Protein AF-A0A9D4VY30-F1 (afdb_monomer_lite)

Structure (mmCIF, N/CA/C/O backbone):
data_AF-A0A9D4VY30-F1
#
_entry.id   AF-A0A9D4VY30-F1
#
loop_
_atom_site.group_PDB
_atom_site.id
_atom_site.type_symbol
_atom_site.label_atom_id
_atom_site.label_alt_id
_atom_site.label_comp_id
_atom_site.label_asym_id
_atom_site.label_entity_id
_atom_site.label_seq_id
_atom_site.pdbx_PDB_ins_code
_atom_site.Cartn_x
_atom_site.Cartn_y
_atom_site.Cartn_z
_atom_site.occupancy
_atom_site.B_iso_or_equiv
_atom_site.auth_seq_id
_atom_site.auth_comp_id
_atom_site.auth_asym_id
_atom_site.auth_atom_id
_atom_site.pdbx_PDB_model_num
ATOM 1 N N . MET A 1 1 ? 33.408 11.195 0.615 1.00 41.97 1 MET A N 1
ATOM 2 C CA . MET A 1 1 ? 32.020 11.509 0.231 1.00 41.97 1 MET A CA 1
ATOM 3 C C . MET A 1 1 ? 31.496 10.258 -0.426 1.00 41.97 1 MET A C 1
ATOM 5 O O . MET A 1 1 ? 31.992 9.914 -1.484 1.00 41.97 1 MET A O 1
ATOM 9 N N . VAL A 1 2 ? 30.658 9.500 0.277 1.00 42.56 2 VAL A N 1
ATOM 10 C CA . VAL A 1 2 ? 29.973 8.356 -0.332 1.00 42.56 2 VAL A CA 1
ATOM 11 C C . VAL A 1 2 ? 28.848 8.972 -1.151 1.00 42.56 2 VAL A C 1
ATOM 13 O O . VAL A 1 2 ? 28.068 9.753 -0.602 1.00 42.56 2 VAL A O 1
ATOM 16 N N . ASP A 1 3 ? 28.848 8.743 -2.459 1.00 37.69 3 ASP A N 1
ATOM 17 C CA . ASP A 1 3 ? 27.835 9.278 -3.359 1.00 37.69 3 ASP A CA 1
ATOM 18 C C . ASP A 1 3 ? 26.459 8.772 -2.919 1.00 37.69 3 ASP A C 1
ATOM 20 O O . ASP A 1 3 ? 26.136 7.597 -3.062 1.00 37.69 3 ASP A O 1
ATOM 24 N N . VAL A 1 4 ? 25.643 9.676 -2.371 1.00 47.03 4 VAL A N 1
ATOM 25 C CA . VAL A 1 4 ? 24.272 9.400 -1.902 1.00 47.03 4 VAL A CA 1
ATOM 26 C C . VAL A 1 4 ? 23.421 8.770 -3.015 1.00 47.03 4 VAL A C 1
ATOM 28 O O . VAL A 1 4 ? 22.542 7.966 -2.733 1.00 47.03 4 VAL A O 1
ATOM 31 N N . LYS A 1 5 ? 23.750 9.046 -4.285 1.00 45.06 5 LYS A N 1
ATOM 32 C CA . LYS A 1 5 ? 23.129 8.421 -5.461 1.00 45.06 5 LYS A CA 1
ATOM 33 C C . LYS A 1 5 ? 23.343 6.910 -5.555 1.00 45.06 5 LYS A C 1
ATOM 35 O O . LYS A 1 5 ? 22.425 6.212 -5.958 1.00 45.06 5 LYS A O 1
ATOM 40 N N . VAL A 1 6 ? 24.524 6.419 -5.180 1.00 37.81 6 VAL A N 1
ATOM 41 C CA . VAL A 1 6 ? 24.857 4.989 -5.274 1.00 37.81 6 VAL A CA 1
ATOM 42 C C . VAL A 1 6 ? 24.172 4.213 -4.152 1.00 37.81 6 VAL A C 1
ATOM 44 O O . VAL A 1 6 ? 23.730 3.098 -4.369 1.00 37.81 6 VAL A O 1
ATOM 47 N N . VAL A 1 7 ? 24.003 4.832 -2.977 1.00 45.56 7 VAL A N 1
ATOM 48 C CA . VAL A 1 7 ? 23.310 4.212 -1.834 1.00 45.56 7 VAL A CA 1
ATOM 49 C C . VAL A 1 7 ? 21.798 4.109 -2.068 1.00 45.56 7 VAL A C 1
ATOM 51 O O . VAL A 1 7 ? 21.186 3.140 -1.631 1.00 45.56 7 VAL A O 1
ATOM 54 N N . GLU A 1 8 ? 21.185 5.082 -2.755 1.00 48.53 8 GLU A N 1
ATOM 55 C CA . GLU A 1 8 ? 19.758 5.009 -3.098 1.00 48.53 8 GLU A CA 1
ATOM 56 C C . GLU A 1 8 ? 19.469 3.981 -4.198 1.00 48.53 8 GLU A C 1
ATOM 58 O O . GLU A 1 8 ? 18.486 3.261 -4.070 1.00 48.53 8 GLU A O 1
ATOM 63 N N . GLU A 1 9 ? 20.325 3.853 -5.221 1.00 45.41 9 GLU A N 1
ATOM 64 C CA . GLU A 1 9 ? 20.197 2.790 -6.233 1.00 45.41 9 GLU A CA 1
ATOM 65 C C . GLU A 1 9 ? 20.482 1.390 -5.656 1.00 45.41 9 GLU A C 1
ATOM 67 O O . GLU A 1 9 ? 19.714 0.478 -5.941 1.00 45.41 9 GLU A O 1
ATOM 72 N N . ASP A 1 10 ? 21.487 1.211 -4.785 1.00 42.72 10 ASP A N 1
ATOM 73 C CA . ASP A 1 10 ? 21.772 -0.091 -4.141 1.00 42.72 10 ASP A CA 1
ATOM 74 C C . ASP A 1 10 ? 20.627 -0.554 -3.220 1.00 42.72 10 ASP A C 1
ATOM 76 O O . ASP A 1 10 ? 20.275 -1.732 -3.204 1.00 42.72 10 ASP A O 1
ATOM 80 N N . GLN A 1 11 ? 19.989 0.370 -2.484 1.00 48.62 11 GLN A N 1
ATOM 81 C CA . GLN A 1 11 ? 18.809 0.050 -1.665 1.00 48.62 11 GLN A CA 1
ATOM 82 C C . GLN A 1 11 ? 17.602 -0.362 -2.530 1.00 48.62 11 GLN A C 1
ATOM 84 O O . GLN A 1 11 ? 16.759 -1.116 -2.049 1.00 48.62 11 GLN A O 1
ATOM 89 N N . MET A 1 12 ? 17.505 0.115 -3.780 1.00 47.09 12 MET A N 1
ATOM 90 C CA . MET A 1 12 ? 16.420 -0.244 -4.704 1.00 47.09 12 MET A CA 1
ATOM 91 C C . MET A 1 12 ? 16.556 -1.667 -5.256 1.00 47.09 12 MET A C 1
ATOM 93 O O . MET A 1 12 ? 15.535 -2.309 -5.483 1.00 47.09 12 MET A O 1
ATOM 97 N N . VAL A 1 13 ? 17.782 -2.171 -5.446 1.00 47.78 13 VAL A N 1
ATOM 98 C CA . VAL A 1 13 ? 18.027 -3.524 -5.983 1.00 47.78 13 VAL A CA 1
ATOM 99 C C . VAL A 1 13 ? 17.854 -4.597 -4.897 1.00 47.78 13 VAL A C 1
ATOM 101 O O . VAL A 1 13 ? 17.272 -5.646 -5.158 1.00 47.78 13 VAL A O 1
ATOM 104 N N . GLU A 1 14 ? 18.251 -4.324 -3.648 1.00 45.38 14 GLU A N 1
ATOM 105 C CA . GLU A 1 14 ? 18.024 -5.259 -2.527 1.00 45.38 14 GLU A CA 1
ATOM 106 C C . GLU A 1 14 ? 16.538 -5.408 -2.145 1.00 45.38 14 GLU A C 1
ATOM 108 O O . GLU A 1 14 ? 16.136 -6.437 -1.602 1.00 45.38 14 GLU A O 1
ATOM 113 N N . MET A 1 15 ? 15.708 -4.398 -2.435 1.00 49.91 15 MET A N 1
ATOM 114 C CA . MET A 1 15 ? 14.259 -4.433 -2.188 1.00 49.91 15 MET A CA 1
ATOM 115 C C . MET A 1 15 ? 13.492 -5.324 -3.173 1.00 49.91 15 MET A C 1
ATOM 117 O O . MET A 1 15 ? 12.371 -5.730 -2.875 1.00 49.91 15 MET A O 1
ATOM 121 N N . GLU A 1 16 ? 14.081 -5.628 -4.330 1.00 45.75 16 GLU A N 1
ATOM 122 C CA . GLU A 1 16 ? 13.473 -6.468 -5.366 1.00 45.75 16 GLU A CA 1
ATOM 123 C C . GLU A 1 16 ? 13.763 -7.967 -5.135 1.00 45.75 16 GLU A C 1
ATOM 125 O O . GLU A 1 16 ? 13.001 -8.829 -5.569 1.00 45.75 16 GLU A O 1
ATOM 130 N N . GLU A 1 17 ? 14.847 -8.295 -4.418 1.00 39.50 17 GLU A N 1
ATOM 131 C CA . GLU A 1 17 ? 15.384 -9.664 -4.338 1.00 39.50 17 GLU A CA 1
ATOM 132 C C . GLU A 1 17 ? 14.924 -10.453 -3.099 1.00 39.50 17 GLU A C 1
ATOM 134 O O . GLU A 1 17 ? 14.976 -11.686 -3.068 1.00 39.50 17 GLU A O 1
ATOM 139 N N . VAL A 1 18 ? 14.412 -9.771 -2.076 1.00 40.34 18 VAL A N 1
ATOM 140 C CA . VAL A 1 18 ? 13.905 -10.411 -0.863 1.00 40.34 18 VAL A CA 1
ATOM 141 C C . VAL A 1 18 ? 12.466 -9.968 -0.698 1.00 40.34 18 VAL A C 1
ATOM 143 O O . VAL A 1 18 ? 12.222 -8.79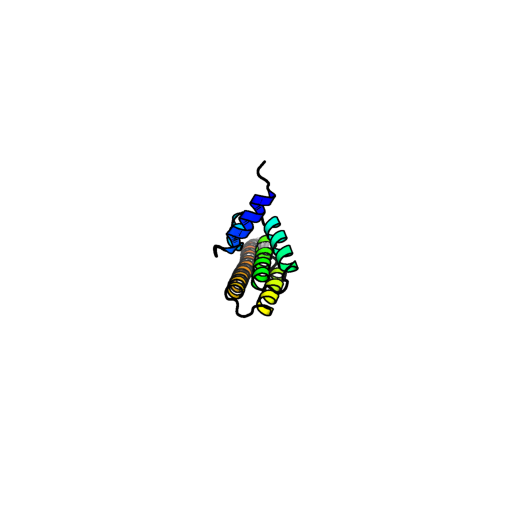3 -0.476 1.00 40.34 18 VAL A O 1
ATOM 146 N N . GLY A 1 19 ? 11.503 -10.890 -0.768 1.00 43.69 19 GLY A N 1
ATOM 147 C CA . GLY A 1 19 ? 10.068 -10.636 -0.545 1.00 43.69 19 GLY A CA 1
ATOM 148 C C . GLY A 1 19 ? 9.691 -10.120 0.858 1.00 43.69 19 GLY A C 1
ATOM 149 O O . GLY A 1 19 ? 8.579 -10.356 1.320 1.00 43.69 19 GLY A O 1
ATOM 150 N N . ILE A 1 20 ? 10.621 -9.458 1.549 1.00 44.59 20 ILE A N 1
ATOM 151 C CA . ILE A 1 20 ? 10.384 -8.520 2.637 1.00 44.59 20 ILE A CA 1
ATOM 152 C C . ILE A 1 20 ? 9.781 -7.281 1.986 1.00 44.59 20 ILE A C 1
ATOM 154 O O . ILE A 1 20 ? 10.419 -6.600 1.185 1.00 44.59 20 ILE A O 1
ATOM 158 N N . SER A 1 21 ? 8.513 -7.034 2.289 1.00 52.62 21 SER A N 1
ATOM 159 C CA . SER A 1 21 ? 7.716 -6.061 1.566 1.00 52.62 21 SER A CA 1
ATOM 160 C C . SER A 1 21 ? 8.347 -4.678 1.714 1.00 52.62 21 SER A C 1
ATOM 162 O O . SER A 1 21 ? 8.591 -4.207 2.826 1.00 52.62 21 SER A O 1
ATOM 164 N N . THR A 1 22 ? 8.574 -3.982 0.604 1.00 52.84 22 THR A N 1
ATOM 165 C CA . THR A 1 22 ? 8.869 -2.541 0.581 1.00 52.84 22 THR A CA 1
ATOM 166 C C . THR A 1 22 ? 7.933 -1.762 1.513 1.00 52.84 22 THR A C 1
ATOM 168 O O . THR A 1 22 ? 8.382 -0.828 2.177 1.00 52.84 22 THR A O 1
ATOM 171 N N . LYS A 1 23 ? 6.681 -2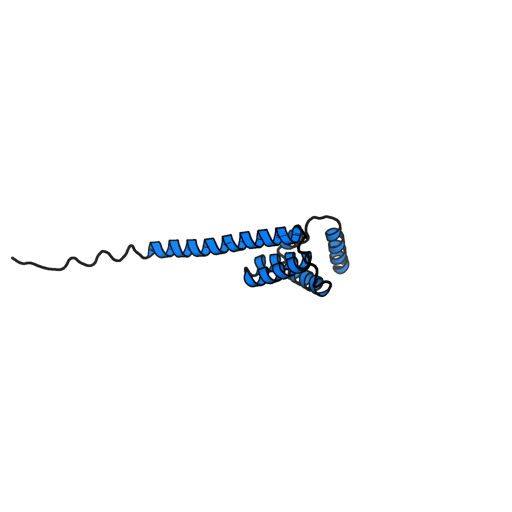.222 1.681 1.00 54.81 23 LYS A N 1
ATOM 172 C CA . LYS A 1 23 ? 5.735 -1.781 2.720 1.00 54.81 23 LYS A CA 1
ATOM 173 C C . LYS A 1 23 ? 6.353 -1.756 4.119 1.00 54.81 23 LYS A C 1
ATOM 175 O O . LYS A 1 23 ? 6.277 -0.738 4.791 1.00 54.81 23 LYS A O 1
ATOM 180 N N . GLU A 1 24 ? 6.974 -2.836 4.576 1.00 53.31 24 GLU A N 1
ATOM 181 C CA . GLU A 1 24 ? 7.529 -2.937 5.929 1.00 53.31 24 GLU A CA 1
ATOM 182 C C . GLU A 1 24 ? 8.724 -2.008 6.113 1.00 53.31 24 GLU A C 1
ATOM 184 O O . GLU A 1 24 ? 8.789 -1.306 7.113 1.00 53.31 24 GLU A O 1
ATOM 189 N N . ILE A 1 25 ? 9.629 -1.899 5.141 1.00 55.69 25 ILE A N 1
ATOM 190 C CA . ILE A 1 25 ? 10.789 -1.000 5.269 1.00 55.69 25 ILE A CA 1
ATOM 191 C C . ILE A 1 25 ? 10.345 0.468 5.300 1.00 55.69 25 ILE A C 1
ATOM 193 O O . ILE A 1 25 ? 10.863 1.267 6.086 1.00 55.69 25 ILE A O 1
ATOM 197 N N . ILE A 1 26 ? 9.371 0.818 4.465 1.00 57.28 26 ILE A N 1
ATOM 198 C CA . ILE A 1 26 ? 8.845 2.173 4.337 1.00 57.28 26 ILE A CA 1
ATOM 199 C C . ILE A 1 26 ? 8.031 2.571 5.580 1.00 57.28 26 ILE A C 1
ATOM 201 O O . ILE A 1 26 ? 8.248 3.647 6.142 1.00 57.28 26 ILE A O 1
ATOM 205 N N . MET A 1 27 ? 7.152 1.683 6.054 1.00 56.03 27 MET A N 1
ATOM 206 C CA . MET A 1 27 ? 6.316 1.906 7.239 1.00 56.03 27 MET A CA 1
ATOM 207 C C . MET A 1 27 ? 7.139 1.889 8.536 1.00 56.03 27 MET A C 1
ATOM 209 O O . MET A 1 27 ? 6.923 2.724 9.410 1.00 56.03 27 MET A O 1
ATOM 213 N N . VAL A 1 28 ? 8.129 0.995 8.659 1.00 54.00 28 VAL A N 1
ATOM 214 C CA . VAL A 1 28 ? 8.984 0.881 9.858 1.00 54.00 28 VAL A CA 1
ATOM 215 C C . VAL A 1 28 ? 9.939 2.069 9.991 1.00 54.00 28 VAL A C 1
ATOM 217 O O . VAL A 1 28 ? 10.249 2.478 11.110 1.00 54.00 28 VAL A O 1
ATOM 220 N N . ARG A 1 29 ? 10.398 2.661 8.879 1.00 58.41 29 ARG A N 1
ATOM 221 C CA . ARG A 1 29 ? 11.259 3.858 8.918 1.00 58.41 29 ARG A CA 1
ATOM 222 C C . ARG A 1 29 ? 10.484 5.159 9.160 1.00 58.41 29 ARG A C 1
ATOM 224 O O . ARG A 1 29 ? 11.118 6.171 9.448 1.00 58.41 29 ARG A O 1
ATOM 231 N N . GLY A 1 30 ? 9.150 5.145 9.061 1.00 62.06 30 GLY A N 1
ATOM 232 C CA . GLY A 1 30 ? 8.289 6.311 9.303 1.00 62.06 30 GLY A CA 1
ATOM 233 C C . GLY A 1 30 ? 8.486 7.468 8.313 1.00 62.06 30 GLY A C 1
ATOM 234 O O . GLY A 1 30 ? 7.991 8.569 8.548 1.00 62.06 30 GLY A O 1
ATOM 235 N N . ASP A 1 31 ? 9.209 7.247 7.211 1.00 77.69 31 ASP A N 1
ATOM 236 C CA . ASP A 1 31 ? 9.470 8.269 6.194 1.00 77.69 31 ASP A CA 1
ATOM 237 C C . ASP A 1 31 ? 8.372 8.240 5.124 1.00 77.69 31 ASP A C 1
ATOM 239 O O . ASP A 1 31 ? 8.575 7.877 3.963 1.00 77.69 31 ASP A O 1
ATOM 243 N N . TYR A 1 32 ? 7.164 8.602 5.555 1.00 77.38 32 TYR A N 1
ATOM 244 C CA . TYR A 1 32 ? 5.966 8.595 4.719 1.00 77.38 32 TYR A CA 1
ATOM 245 C C . TYR A 1 32 ? 6.043 9.562 3.527 1.00 77.38 32 TYR A C 1
ATOM 247 O O . TYR A 1 32 ? 5.331 9.385 2.541 1.00 77.38 32 TYR A O 1
ATOM 255 N N . ILE A 1 33 ? 6.905 10.581 3.592 1.00 80.31 33 ILE A N 1
ATOM 256 C CA . ILE A 1 33 ? 7.093 11.534 2.493 1.00 80.31 33 ILE A CA 1
ATOM 257 C C . ILE A 1 33 ? 7.834 10.846 1.346 1.00 80.31 33 ILE A C 1
ATOM 259 O O . ILE A 1 33 ? 7.334 10.827 0.223 1.00 80.31 33 ILE A O 1
ATOM 263 N N . LYS A 1 34 ? 8.971 10.199 1.631 1.00 77.75 34 LYS A N 1
ATOM 264 C CA . LYS A 1 34 ? 9.710 9.452 0.603 1.00 77.75 34 LYS A CA 1
ATOM 265 C C . LYS A 1 34 ? 8.923 8.259 0.076 1.00 77.75 34 LYS A C 1
ATOM 267 O O . LYS A 1 34 ? 8.971 7.985 -1.121 1.00 77.75 34 LYS A O 1
ATOM 272 N N . ALA A 1 35 ? 8.171 7.591 0.953 1.00 78.38 35 ALA A N 1
ATOM 273 C CA . ALA A 1 35 ? 7.219 6.546 0.583 1.00 78.38 35 ALA A CA 1
ATOM 274 C C . ALA A 1 35 ? 6.288 7.008 -0.538 1.00 78.38 35 ALA A C 1
ATOM 276 O O . ALA A 1 35 ? 6.163 6.368 -1.581 1.00 78.38 35 ALA A O 1
ATOM 277 N N . LYS A 1 36 ? 5.657 8.160 -0.305 1.00 85.06 36 LYS A N 1
ATOM 278 C CA . LYS A 1 36 ? 4.677 8.746 -1.200 1.00 85.06 36 LYS A CA 1
ATOM 279 C C . LYS A 1 36 ? 5.319 9.150 -2.520 1.00 85.06 36 LYS A C 1
ATOM 281 O O . LYS A 1 36 ? 4.816 8.757 -3.561 1.00 85.06 36 LYS A O 1
ATOM 286 N N . GLU A 1 37 ? 6.457 9.841 -2.489 1.00 84.12 37 GLU A N 1
ATOM 287 C CA . GLU A 1 37 ? 7.186 10.239 -3.703 1.00 84.12 37 GLU A CA 1
ATOM 288 C C . GLU A 1 37 ? 7.643 9.041 -4.549 1.00 84.12 37 GLU A C 1
ATOM 290 O O . GLU A 1 37 ? 7.701 9.117 -5.779 1.00 84.12 37 GLU A O 1
ATOM 295 N N . TYR A 1 38 ? 8.022 7.934 -3.907 1.00 81.44 38 TYR A N 1
ATOM 296 C CA . TYR A 1 38 ? 8.378 6.705 -4.606 1.00 81.44 38 TYR A CA 1
ATOM 297 C C . TYR A 1 38 ? 7.153 6.071 -5.266 1.00 81.44 38 TYR A C 1
ATOM 299 O O . TYR A 1 38 ? 7.173 5.811 -6.468 1.00 81.44 38 TYR A O 1
ATOM 307 N N . LEU A 1 39 ? 6.073 5.878 -4.508 1.00 85.62 39 LEU A N 1
ATOM 308 C CA . LEU A 1 39 ? 4.853 5.262 -5.024 1.00 85.62 39 LEU A CA 1
ATOM 309 C C . LEU A 1 39 ? 4.187 6.126 -6.100 1.00 85.62 39 LEU A C 1
ATOM 311 O O . LEU A 1 39 ? 3.721 5.588 -7.094 1.00 85.62 39 LEU A O 1
ATOM 315 N N . GLU A 1 40 ? 4.205 7.455 -5.973 1.00 88.50 40 GLU A N 1
ATOM 316 C CA . GLU A 1 40 ? 3.725 8.368 -7.018 1.00 88.50 40 GLU A CA 1
ATOM 317 C C . GLU A 1 40 ? 4.517 8.183 -8.320 1.00 88.50 40 GLU A C 1
ATOM 319 O O . GLU A 1 40 ? 3.921 8.059 -9.390 1.00 88.50 40 GLU A O 1
ATOM 324 N N . ARG A 1 41 ? 5.852 8.081 -8.248 1.00 84.69 41 ARG A N 1
ATOM 325 C CA . ARG A 1 41 ? 6.686 7.774 -9.425 1.00 84.69 41 ARG A CA 1
ATOM 326 C C . ARG A 1 41 ? 6.386 6.392 -10.001 1.00 84.69 41 ARG A C 1
ATOM 328 O O . ARG A 1 41 ? 6.340 6.250 -11.221 1.00 84.69 41 ARG A O 1
ATOM 335 N N . ALA A 1 42 ? 6.169 5.398 -9.146 1.00 82.31 42 ALA A N 1
ATOM 336 C CA . ALA A 1 42 ? 5.866 4.034 -9.558 1.00 82.31 42 ALA A CA 1
ATOM 337 C C . ALA A 1 42 ? 4.498 3.949 -10.266 1.00 82.31 42 ALA A C 1
ATOM 339 O O . ALA A 1 42 ? 4.408 3.369 -11.345 1.00 82.31 42 ALA A O 1
ATOM 340 N N . ILE A 1 43 ? 3.474 4.644 -9.756 1.00 88.44 43 ILE A N 1
ATOM 341 C CA . ILE A 1 43 ? 2.158 4.792 -10.405 1.00 88.44 43 ILE A CA 1
ATOM 342 C C . ILE A 1 43 ? 2.285 5.532 -11.742 1.00 88.44 43 ILE A C 1
ATOM 344 O O . ILE A 1 43 ? 1.648 5.157 -12.720 1.00 88.44 43 ILE A O 1
ATOM 348 N N . MET A 1 44 ? 3.110 6.581 -11.827 1.00 89.06 44 MET A N 1
ATOM 349 C CA . MET A 1 44 ? 3.336 7.278 -13.102 1.00 89.06 44 MET A CA 1
ATOM 350 C C . MET A 1 44 ? 4.016 6.384 -14.146 1.00 89.06 44 MET A C 1
ATOM 352 O O . MET A 1 44 ? 3.749 6.537 -15.338 1.00 89.06 44 MET A O 1
ATOM 356 N N . ALA A 1 45 ? 4.893 5.474 -13.715 1.00 84.88 45 ALA A N 1
ATOM 357 C CA . ALA A 1 45 ? 5.563 4.520 -14.593 1.00 84.88 45 ALA A CA 1
ATOM 358 C C . ALA A 1 45 ? 4.634 3.371 -15.021 1.00 84.88 45 ALA A C 1
ATOM 360 O O . ALA A 1 45 ? 4.649 2.986 -16.190 1.00 84.88 45 ALA A O 1
ATOM 361 N N . ASN A 1 46 ? 3.817 2.854 -14.099 1.00 86.62 46 ASN A N 1
ATOM 362 C CA . ASN A 1 46 ? 2.835 1.808 -14.359 1.00 86.62 46 ASN A CA 1
ATOM 363 C C . ASN A 1 46 ? 1.512 2.083 -13.613 1.00 86.62 46 ASN A C 1
ATOM 365 O O . ASN A 1 46 ? 1.319 1.615 -12.490 1.00 86.62 46 ASN A O 1
ATOM 369 N N . PRO A 1 47 ? 0.571 2.822 -14.225 1.00 89.75 47 PRO A N 1
ATOM 370 C CA . PRO A 1 47 ? -0.666 3.224 -13.553 1.00 89.75 47 PRO A CA 1
ATOM 371 C C . PRO A 1 47 ? -1.660 2.076 -13.344 1.00 89.75 47 PRO A C 1
ATOM 373 O O . PRO A 1 47 ? -2.653 2.266 -12.649 1.00 89.75 47 PRO A O 1
ATOM 376 N N . GLY A 1 48 ? -1.429 0.920 -13.971 1.00 90.19 48 GLY A N 1
ATOM 377 C CA . GLY A 1 48 ? -2.269 -0.270 -13.845 1.00 90.19 48 GLY A CA 1
ATOM 378 C C . GLY A 1 48 ? -1.701 -1.327 -12.904 1.00 90.19 48 GLY A C 1
ATOM 379 O O . GLY A 1 48 ? -2.218 -2.431 -12.884 1.00 90.19 48 GLY A O 1
ATOM 380 N N . ASP A 1 49 ? -0.628 -1.034 -12.169 1.00 88.88 49 ASP A N 1
ATOM 381 C CA . ASP A 1 49 ? -0.059 -1.987 -11.218 1.00 88.88 49 ASP A CA 1
ATOM 382 C C . ASP A 1 49 ? -0.913 -2.042 -9.945 1.00 88.88 49 ASP A C 1
ATOM 384 O O . ASP A 1 49 ? -0.870 -1.134 -9.104 1.00 88.88 49 ASP A O 1
ATOM 388 N N . GLY A 1 50 ? -1.720 -3.093 -9.803 1.00 91.00 50 GLY A N 1
ATOM 389 C CA . GLY A 1 50 ? -2.602 -3.263 -8.657 1.00 91.00 50 GLY A CA 1
ATOM 390 C C . GLY A 1 50 ? -1.836 -3.382 -7.345 1.00 91.00 50 GLY A C 1
ATOM 391 O O . GLY A 1 50 ? -2.286 -2.856 -6.324 1.00 91.00 50 GLY A O 1
ATOM 392 N N . HIS A 1 51 ? -0.641 -3.974 -7.361 1.00 87.81 51 HIS A N 1
ATOM 393 C CA . HIS A 1 51 ? 0.191 -4.077 -6.171 1.00 87.81 51 HIS A CA 1
ATOM 394 C C . HIS A 1 51 ? 0.618 -2.688 -5.676 1.00 87.81 51 HIS A C 1
ATOM 396 O O . HIS A 1 51 ? 0.366 -2.345 -4.517 1.00 87.81 51 HIS A O 1
ATOM 402 N N . ILE A 1 52 ? 1.160 -1.840 -6.557 1.00 87.62 52 ILE A N 1
ATOM 403 C CA . ILE A 1 52 ? 1.563 -0.466 -6.210 1.00 87.62 52 ILE A CA 1
ATOM 404 C C . ILE A 1 52 ? 0.356 0.366 -5.755 1.00 87.62 52 ILE A C 1
ATOM 406 O O . ILE A 1 52 ? 0.445 1.080 -4.751 1.00 87.62 52 ILE A O 1
ATOM 410 N N . LEU A 1 53 ? -0.779 0.264 -6.455 1.00 94.31 53 LEU A N 1
ATOM 411 C CA . LEU A 1 53 ? -2.013 0.965 -6.087 1.00 94.31 53 LEU A CA 1
ATOM 412 C C . LEU A 1 53 ? -2.502 0.555 -4.690 1.00 94.31 53 LEU A C 1
ATOM 414 O O . LEU A 1 53 ? -2.893 1.419 -3.904 1.00 94.31 53 LEU A O 1
ATOM 418 N N . SER A 1 54 ? -2.418 -0.735 -4.348 1.00 93.00 54 SER A N 1
ATOM 419 C CA . SER A 1 54 ? -2.805 -1.239 -3.025 1.00 93.00 54 SER A CA 1
ATOM 420 C C . SER A 1 54 ? -1.892 -0.714 -1.908 1.00 93.00 54 SER A C 1
ATOM 422 O O . SER A 1 54 ? -2.385 -0.278 -0.868 1.00 93.00 54 SER A O 1
ATOM 424 N N . ILE A 1 55 ? -0.574 -0.647 -2.140 1.00 90.25 55 ILE A N 1
ATOM 425 C CA . ILE A 1 55 ? 0.384 -0.068 -1.183 1.00 90.25 55 ILE A CA 1
ATOM 426 C C . ILE A 1 55 ? 0.131 1.433 -1.010 1.00 90.25 55 ILE A C 1
ATOM 428 O O . ILE A 1 55 ? 0.227 1.960 0.098 1.00 90.25 55 ILE A O 1
ATOM 432 N N . TYR A 1 56 ? -0.212 2.138 -2.089 1.00 91.50 56 TYR A N 1
ATOM 433 C CA . TYR A 1 56 ? -0.541 3.557 -2.015 1.00 91.50 56 TYR A CA 1
ATOM 434 C C . TYR A 1 56 ? -1.844 3.813 -1.248 1.00 91.50 56 TYR A C 1
ATOM 436 O O . TYR A 1 56 ? -1.890 4.723 -0.421 1.00 91.50 56 TYR A O 1
ATOM 444 N N . GLY A 1 57 ? -2.877 2.991 -1.458 1.00 93.56 57 GLY A N 1
ATOM 445 C CA . GLY A 1 57 ? -4.114 3.024 -0.671 1.00 93.56 57 GLY A CA 1
ATOM 446 C C . GLY A 1 57 ? -3.854 2.830 0.825 1.00 93.56 57 GLY A C 1
ATOM 447 O O . GLY A 1 57 ? -4.292 3.650 1.636 1.00 93.56 57 GLY A O 1
ATOM 448 N N . ASP A 1 58 ? -3.057 1.814 1.173 1.00 91.19 58 ASP A N 1
ATOM 449 C CA . ASP A 1 58 ? -2.588 1.565 2.542 1.00 91.19 58 ASP A CA 1
ATOM 450 C C . ASP A 1 58 ? -1.863 2.793 3.114 1.00 91.19 58 ASP A C 1
ATOM 452 O O . ASP A 1 58 ? -2.151 3.228 4.229 1.00 91.19 58 ASP A O 1
ATOM 456 N N . LEU A 1 59 ? -0.944 3.395 2.351 1.00 88.81 59 LEU A N 1
ATOM 457 C CA . LEU A 1 59 ? -0.200 4.572 2.796 1.00 88.81 59 LEU A CA 1
ATOM 458 C C . LEU A 1 59 ? -1.146 5.733 3.118 1.00 88.81 59 LEU A C 1
ATOM 460 O O . LEU A 1 59 ? -1.051 6.297 4.206 1.00 88.81 59 LEU A O 1
ATOM 464 N N . ILE A 1 60 ? -2.073 6.063 2.209 1.00 92.00 60 ILE A N 1
ATOM 465 C CA . ILE A 1 60 ? -3.067 7.131 2.401 1.00 92.00 60 ILE A CA 1
ATOM 466 C C . ILE A 1 60 ? -3.889 6.895 3.669 1.00 92.00 60 ILE A C 1
ATOM 468 O O . ILE A 1 60 ? -4.086 7.830 4.447 1.00 92.00 60 ILE A O 1
ATOM 472 N N . TRP A 1 61 ? -4.328 5.660 3.916 1.00 92.00 61 TRP A N 1
ATOM 473 C CA . TRP A 1 61 ? -5.034 5.322 5.149 1.00 92.00 61 TRP A CA 1
ATOM 474 C C . TRP A 1 61 ? -4.187 5.606 6.395 1.00 92.00 61 TRP A C 1
ATOM 476 O O . TRP A 1 61 ? -4.663 6.214 7.351 1.00 92.00 61 TRP A O 1
ATOM 486 N N . GLN A 1 62 ? -2.911 5.234 6.375 1.00 86.56 62 GLN A N 1
ATOM 487 C CA . GLN A 1 62 ? -2.023 5.393 7.527 1.00 86.56 62 GLN A CA 1
ATOM 488 C C . GLN A 1 62 ? -1.650 6.857 7.800 1.00 86.56 62 GLN A C 1
ATOM 490 O O . GLN A 1 62 ? -1.548 7.245 8.963 1.00 86.56 62 GLN A O 1
ATOM 495 N N . ILE A 1 63 ? -1.476 7.677 6.756 1.00 86.94 63 ILE A N 1
ATOM 496 C CA . ILE A 1 63 ? -1.064 9.084 6.905 1.00 86.94 63 ILE A CA 1
ATOM 497 C C . ILE A 1 63 ? -2.229 10.057 7.085 1.00 86.94 63 ILE A C 1
ATOM 499 O O . ILE A 1 63 ? -2.110 11.024 7.834 1.00 86.94 63 ILE A O 1
ATOM 503 N N . GLU A 1 64 ? -3.333 9.841 6.370 1.00 89.00 64 GLU A N 1
ATOM 504 C CA . GLU A 1 64 ? -4.444 10.793 6.281 1.00 89.00 64 GLU A CA 1
ATOM 505 C C . GLU A 1 64 ? -5.693 10.296 7.009 1.00 89.00 64 GLU A C 1
ATOM 507 O O . GLU A 1 64 ? -6.588 11.102 7.254 1.00 89.00 64 GLU A O 1
ATOM 512 N N . LYS A 1 65 ? -5.784 8.992 7.319 1.00 88.19 65 LYS A N 1
ATOM 513 C CA . LYS A 1 65 ? -6.988 8.353 7.883 1.00 88.19 65 LYS A CA 1
ATOM 514 C C . LYS A 1 65 ? -8.255 8.654 7.074 1.00 88.19 65 LYS A C 1
ATOM 516 O O . LYS A 1 65 ? -9.367 8.718 7.583 1.00 88.19 65 LYS A O 1
ATOM 521 N N . ASN A 1 66 ? -8.080 8.839 5.765 1.00 91.12 66 ASN A N 1
ATOM 522 C CA . ASN A 1 66 ? -9.152 9.130 4.825 1.00 91.12 66 ASN A CA 1
ATOM 523 C C . ASN A 1 66 ? -9.598 7.837 4.135 1.00 91.12 66 ASN A C 1
ATOM 525 O O . ASN A 1 66 ? -9.049 7.460 3.096 1.00 91.12 66 ASN A O 1
ATOM 529 N N . ALA A 1 67 ? -10.597 7.172 4.719 1.00 93.06 67 ALA A N 1
ATOM 530 C CA . ALA A 1 67 ? -11.116 5.902 4.219 1.00 93.06 67 ALA A CA 1
ATOM 531 C C . ALA A 1 67 ? -11.608 6.002 2.766 1.00 93.06 67 ALA A C 1
ATOM 533 O O . ALA A 1 67 ? -11.240 5.177 1.935 1.00 93.06 67 ALA A O 1
ATOM 534 N N . ALA A 1 68 ? -12.350 7.060 2.419 1.00 94.25 68 ALA A N 1
ATOM 535 C CA . ALA A 1 68 ? -12.873 7.245 1.065 1.00 94.25 68 ALA A CA 1
ATOM 536 C C . ALA A 1 68 ? -11.753 7.324 0.017 1.00 94.25 68 ALA A C 1
ATOM 538 O O . ALA A 1 68 ? -11.839 6.706 -1.044 1.00 94.25 68 ALA A O 1
ATOM 539 N N . ARG A 1 69 ?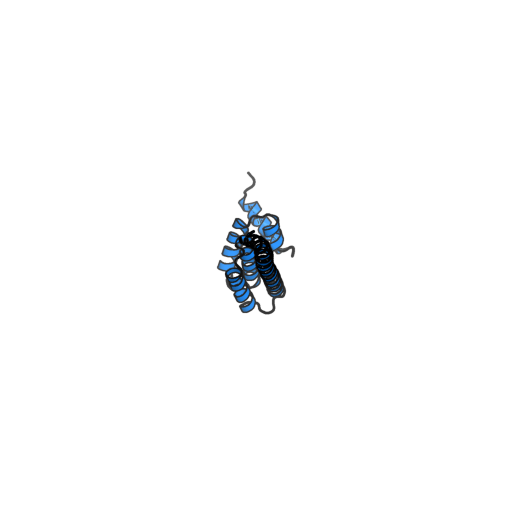 -10.680 8.064 0.316 1.00 93.81 69 ARG A N 1
ATOM 540 C CA . ARG A 1 69 ? -9.543 8.204 -0.597 1.00 93.81 69 ARG A CA 1
ATOM 541 C C . ARG A 1 69 ? -8.725 6.918 -0.695 1.00 93.81 69 ARG A C 1
ATOM 543 O O . ARG A 1 69 ? -8.328 6.551 -1.795 1.00 93.81 69 ARG A O 1
ATOM 550 N N . ALA A 1 70 ? -8.481 6.237 0.423 1.00 95.62 70 ALA A N 1
ATOM 551 C CA . ALA A 1 70 ? -7.789 4.949 0.428 1.00 95.62 70 ALA A CA 1
ATOM 552 C C . ALA A 1 70 ? -8.569 3.895 -0.377 1.00 95.62 70 ALA A C 1
ATOM 554 O O . ALA A 1 70 ? -7.999 3.232 -1.244 1.00 95.62 70 ALA A O 1
ATOM 555 N N . GLN A 1 71 ? -9.888 3.820 -0.175 1.00 96.69 71 GLN A N 1
ATOM 556 C CA . GLN A 1 71 ? -10.771 2.897 -0.884 1.00 96.69 71 GLN A CA 1
ATOM 557 C C . GLN A 1 71 ? -10.714 3.082 -2.403 1.00 96.69 71 GLN A C 1
ATOM 559 O O . GLN A 1 71 ? -10.641 2.093 -3.123 1.00 96.69 71 GLN A O 1
ATOM 564 N N . GLN A 1 72 ? -10.664 4.320 -2.906 1.00 97.31 72 GLN A N 1
ATOM 565 C CA . GLN A 1 72 ? -10.542 4.567 -4.348 1.00 97.31 72 GLN A CA 1
ATOM 566 C C . GLN A 1 72 ? -9.305 3.901 -4.969 1.00 97.31 72 GLN A C 1
ATOM 568 O O . GLN A 1 72 ? -9.384 3.398 -6.090 1.00 97.31 72 GLN A O 1
ATOM 573 N N . TYR A 1 73 ? -8.173 3.887 -4.261 1.00 96.94 73 TYR A N 1
ATOM 574 C CA . TYR A 1 73 ? -6.957 3.231 -4.747 1.00 96.94 73 TYR A CA 1
ATOM 575 C C . TYR A 1 73 ? -7.060 1.707 -4.683 1.00 96.94 73 TYR A C 1
ATOM 577 O O . TYR A 1 73 ? -6.609 1.036 -5.608 1.00 96.94 73 TYR A O 1
ATOM 585 N N . PHE A 1 74 ? -7.711 1.154 -3.658 1.00 97.06 74 PHE A N 1
ATOM 586 C CA . PHE A 1 74 ? -7.981 -0.283 -3.600 1.00 97.06 74 PHE A CA 1
ATOM 587 C C . PHE A 1 74 ? -8.961 -0.754 -4.674 1.00 97.06 74 PHE A C 1
ATOM 589 O O . PHE A 1 74 ? -8.732 -1.789 -5.295 1.00 97.06 74 PHE A O 1
ATOM 596 N N . ASP A 1 75 ? -10.008 0.021 -4.952 1.00 97.38 75 ASP A N 1
ATOM 597 C CA . ASP A 1 75 ? -10.957 -0.285 -6.022 1.00 97.38 75 ASP A CA 1
ATOM 598 C C . ASP A 1 75 ? -10.242 -0.318 -7.381 1.00 97.38 75 ASP A C 1
ATOM 600 O O . ASP A 1 75 ? -10.468 -1.223 -8.186 1.00 97.38 75 ASP A O 1
ATOM 604 N N . GLN A 1 76 ? -9.332 0.632 -7.628 1.00 97.00 76 GLN A N 1
ATOM 605 C CA . GLN A 1 76 ? -8.476 0.616 -8.817 1.00 97.00 76 GLN A CA 1
ATOM 606 C C . GLN A 1 76 ? -7.527 -0.585 -8.820 1.00 97.00 76 GLN A C 1
ATOM 608 O O . GLN A 1 76 ? -7.359 -1.218 -9.861 1.00 97.00 76 GLN A O 1
ATOM 613 N N . ALA A 1 77 ? -6.932 -0.933 -7.678 1.00 96.25 77 ALA A N 1
ATOM 614 C CA . ALA A 1 77 ? -6.045 -2.086 -7.571 1.00 96.25 77 ALA A CA 1
ATOM 615 C C . ALA A 1 77 ? -6.760 -3.394 -7.944 1.00 96.25 77 ALA A C 1
ATOM 617 O O . ALA A 1 77 ? -6.255 -4.159 -8.758 1.00 96.25 77 ALA A O 1
ATOM 618 N N . ILE A 1 78 ? -7.975 -3.608 -7.431 1.00 96.88 78 ILE A N 1
ATOM 619 C CA . ILE A 1 78 ? -8.796 -4.793 -7.726 1.00 96.88 78 ILE A CA 1
ATOM 620 C C . ILE A 1 78 ? -9.280 -4.800 -9.175 1.00 96.88 78 ILE A C 1
ATOM 622 O O . ILE A 1 78 ? -9.392 -5.862 -9.781 1.00 96.88 78 ILE A O 1
ATOM 626 N N . GLN A 1 79 ? -9.580 -3.636 -9.752 1.00 97.19 79 GLN A N 1
ATOM 627 C CA . GLN A 1 79 ? -9.961 -3.557 -11.163 1.00 97.19 79 GLN A CA 1
ATOM 628 C C . GLN A 1 79 ? -8.825 -3.981 -12.097 1.00 97.19 79 GLN A C 1
ATOM 630 O O . GLN A 1 79 ? -9.101 -4.596 -13.127 1.00 97.19 79 GLN A O 1
ATOM 635 N N . ASN A 1 80 ? -7.579 -3.654 -11.750 1.00 93.88 80 ASN A N 1
ATOM 636 C CA . ASN A 1 80 ? -6.418 -4.033 -12.548 1.00 93.88 80 ASN A CA 1
ATOM 637 C C . ASN A 1 80 ? -5.996 -5.485 -12.286 1.00 93.88 80 ASN A C 1
ATOM 639 O O . ASN A 1 80 ? -5.849 -6.249 -13.238 1.00 93.88 80 ASN A O 1
ATOM 643 N N . ASP A 1 81 ? -5.903 -5.884 -11.014 1.00 93.25 81 ASP A N 1
ATOM 644 C CA . ASP A 1 81 ? -5.397 -7.193 -10.591 1.00 93.25 81 ASP A CA 1
ATOM 645 C C . ASP A 1 81 ? -6.360 -7.898 -9.612 1.00 93.25 81 ASP A C 1
ATOM 647 O O . ASP A 1 81 ? -6.052 -8.101 -8.435 1.00 93.25 81 ASP A O 1
ATOM 651 N N . PRO A 1 82 ? -7.544 -8.343 -10.077 1.00 93.69 82 PRO A N 1
ATOM 652 C CA . PRO A 1 82 ? -8.603 -8.873 -9.207 1.00 93.69 82 PRO A CA 1
ATOM 653 C C . PRO A 1 82 ? -8.253 -10.192 -8.506 1.00 93.69 82 PRO A C 1
ATOM 655 O O . PRO A 1 82 ? -8.941 -10.591 -7.569 1.00 93.69 82 PRO A O 1
ATOM 658 N N . ASN A 1 83 ? -7.224 -10.897 -8.982 1.00 93.69 83 ASN A N 1
ATOM 659 C CA . ASN A 1 83 ? -6.803 -12.197 -8.458 1.00 93.69 83 ASN A CA 1
ATOM 660 C C . ASN A 1 83 ? -5.475 -12.127 -7.687 1.00 93.69 83 ASN A C 1
ATOM 662 O O . ASN A 1 83 ? -4.970 -13.172 -7.273 1.00 93.69 83 ASN A O 1
ATOM 666 N N . ASP A 1 84 ? -4.894 -10.936 -7.518 1.00 89.44 84 ASP A N 1
ATOM 667 C CA . ASP A 1 84 ? -3.668 -10.775 -6.742 1.00 89.44 84 ASP A CA 1
ATOM 668 C C . ASP A 1 84 ? -3.986 -10.906 -5.245 1.00 89.44 84 ASP A C 1
ATOM 670 O O . ASP A 1 84 ? -4.753 -10.137 -4.658 1.00 89.44 84 ASP A O 1
ATOM 674 N N . CYS A 1 85 ? -3.399 -11.923 -4.613 1.00 90.19 85 CYS A N 1
ATOM 675 C CA . CYS A 1 85 ? -3.640 -12.217 -3.208 1.00 90.19 85 CYS A CA 1
ATOM 676 C C . CYS A 1 85 ? -3.108 -11.128 -2.267 1.00 90.19 85 CYS A C 1
ATOM 678 O O . CYS A 1 85 ? -3.692 -10.937 -1.201 1.00 90.19 85 CYS A O 1
ATOM 680 N N . TYR A 1 86 ? -2.056 -10.400 -2.647 1.00 86.56 86 TYR A N 1
ATOM 681 C CA . TYR A 1 86 ? -1.533 -9.280 -1.872 1.00 86.56 86 TYR A CA 1
ATOM 682 C C . TYR A 1 86 ? -2.484 -8.090 -1.930 1.00 86.56 86 TYR A C 1
ATOM 684 O O . TYR A 1 86 ? -2.777 -7.509 -0.886 1.00 86.56 86 TYR A O 1
ATOM 692 N N . VAL A 1 87 ? -3.026 -7.779 -3.111 1.00 90.69 87 VAL A N 1
ATOM 693 C CA . VAL A 1 87 ? -4.023 -6.708 -3.278 1.00 90.69 87 VAL A CA 1
ATOM 694 C C . VAL A 1 87 ? -5.261 -6.992 -2.432 1.00 90.69 87 VAL A C 1
ATOM 696 O O . VAL A 1 87 ? -5.691 -6.143 -1.649 1.00 90.69 87 VAL A O 1
ATOM 699 N N . LEU A 1 88 ? -5.802 -8.210 -2.532 1.00 94.12 88 LEU A N 1
ATOM 700 C CA . LEU A 1 88 ? -6.980 -8.619 -1.768 1.00 94.12 88 LEU A CA 1
ATOM 701 C C . LEU A 1 88 ? -6.718 -8.613 -0.255 1.00 94.12 88 LEU A C 1
ATOM 703 O O . LEU A 1 88 ? -7.567 -8.156 0.510 1.00 94.12 88 LEU A O 1
ATOM 707 N N . ALA A 1 89 ? -5.549 -9.088 0.185 1.00 91.75 89 ALA A N 1
ATOM 708 C CA . ALA A 1 89 ? -5.180 -9.094 1.599 1.00 91.75 89 ALA A CA 1
ATOM 709 C C . ALA A 1 89 ? -5.006 -7.674 2.158 1.00 91.75 89 ALA A C 1
ATOM 711 O O . ALA A 1 89 ? -5.509 -7.382 3.242 1.00 91.75 89 ALA A O 1
ATOM 712 N N . SER A 1 90 ? -4.326 -6.782 1.431 1.00 90.56 90 SER A N 1
ATOM 713 C CA . SER A 1 90 ? -4.182 -5.379 1.835 1.00 90.56 90 SER A CA 1
ATOM 714 C C . SER A 1 90 ? -5.536 -4.679 1.913 1.00 90.56 90 SER A C 1
ATOM 716 O O . SER A 1 90 ? -5.816 -4.022 2.913 1.00 90.56 90 SER A O 1
ATOM 718 N N . TYR A 1 91 ? -6.417 -4.890 0.933 1.00 95.56 91 TYR A N 1
ATOM 719 C CA . TYR A 1 91 ? -7.743 -4.280 0.971 1.00 95.56 91 TYR A CA 1
ATOM 720 C C . TYR A 1 91 ? -8.598 -4.789 2.137 1.00 95.56 91 TYR A C 1
ATOM 722 O O . TYR A 1 91 ? -9.226 -3.995 2.832 1.00 95.56 91 TYR A O 1
ATOM 730 N N . ALA A 1 92 ? -8.586 -6.099 2.404 1.00 94.50 92 ALA A N 1
ATOM 731 C CA . ALA A 1 92 ? -9.294 -6.666 3.549 1.00 94.50 92 ALA A CA 1
ATOM 732 C C . ALA A 1 92 ? -8.791 -6.088 4.884 1.00 94.50 92 ALA A C 1
ATOM 734 O O . ALA A 1 92 ? -9.601 -5.753 5.746 1.00 94.50 92 ALA A O 1
ATOM 735 N N . ASN A 1 93 ? -7.472 -5.925 5.042 1.00 91.69 93 ASN A N 1
ATOM 736 C CA . ASN A 1 93 ? -6.892 -5.302 6.235 1.00 91.69 93 ASN A CA 1
ATOM 737 C C . ASN A 1 93 ? -7.341 -3.845 6.391 1.00 91.69 93 ASN A C 1
ATOM 739 O O . ASN A 1 93 ? -7.738 -3.449 7.482 1.00 91.69 93 ASN A O 1
ATOM 743 N N . PHE A 1 94 ? -7.335 -3.069 5.305 1.00 93.69 94 PHE A N 1
ATOM 744 C CA . PHE A 1 94 ? -7.843 -1.700 5.315 1.00 93.69 94 PHE A CA 1
ATOM 745 C C . PHE A 1 94 ? -9.309 -1.627 5.771 1.00 93.69 94 PHE A C 1
ATOM 747 O O . PHE A 1 94 ? -9.633 -0.803 6.621 1.00 93.69 94 PHE A O 1
ATOM 754 N N . LEU A 1 95 ? -10.183 -2.490 5.240 1.00 94.56 95 LEU A N 1
ATOM 755 C CA . LEU A 1 95 ? -11.604 -2.494 5.601 1.00 94.56 95 LEU A CA 1
ATOM 756 C C . LEU A 1 95 ? -11.819 -2.812 7.087 1.00 94.56 95 LEU A C 1
ATOM 758 O O . LEU A 1 95 ? -12.600 -2.129 7.743 1.00 94.56 95 LEU A O 1
ATOM 762 N N . LEU A 1 96 ? -11.092 -3.799 7.624 1.00 92.12 96 LEU A N 1
ATOM 763 C CA . LEU A 1 96 ? -11.144 -4.139 9.049 1.00 92.12 96 LEU A CA 1
ATOM 764 C C . LEU A 1 96 ? -10.645 -2.987 9.929 1.00 92.12 96 LEU A C 1
ATOM 766 O O . LEU A 1 96 ? -11.243 -2.688 10.960 1.00 92.12 96 LEU A O 1
ATOM 770 N N . ASP A 1 97 ? -9.550 -2.335 9.541 1.00 89.81 97 ASP A N 1
ATOM 771 C CA . ASP A 1 97 ? -9.011 -1.198 10.288 1.00 89.81 97 ASP A CA 1
ATOM 772 C C . ASP A 1 97 ? -9.970 -0.000 10.276 1.00 89.81 97 ASP A C 1
ATOM 774 O O . ASP A 1 97 ? -10.145 0.647 11.308 1.00 89.81 97 ASP A O 1
ATOM 778 N N . ALA A 1 98 ? -10.596 0.287 9.132 1.00 89.75 98 ALA A N 1
ATOM 779 C CA . ALA A 1 98 ? -11.546 1.384 8.987 1.00 89.75 98 ALA A CA 1
ATOM 780 C C . ALA A 1 98 ? -12.821 1.156 9.817 1.00 89.75 98 ALA A C 1
ATOM 782 O O . ALA A 1 98 ? -13.239 2.055 10.542 1.00 89.75 98 ALA A O 1
ATOM 783 N N . GLU A 1 99 ? -13.387 -0.056 9.789 1.00 87.88 99 GLU A N 1
ATOM 784 C CA . GLU A 1 99 ? -14.554 -0.426 10.605 1.00 87.88 99 GLU A CA 1
ATOM 785 C C . GLU A 1 99 ? -14.260 -0.267 12.108 1.00 87.88 99 GLU A C 1
ATOM 787 O O . GLU A 1 99 ? -15.025 0.358 12.842 1.00 87.88 99 GLU A O 1
ATOM 792 N N . ASN A 1 100 ? -13.091 -0.733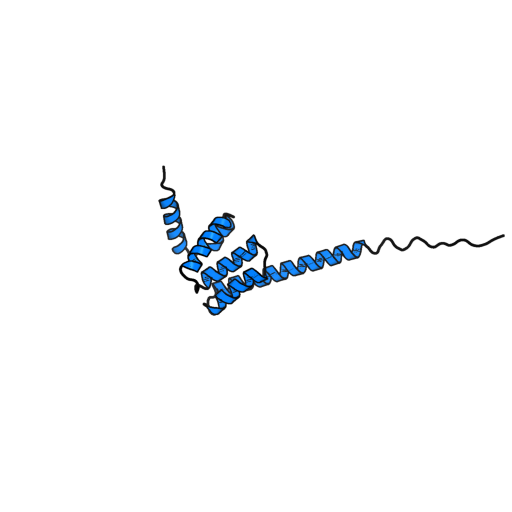 12.558 1.00 83.69 100 ASN A N 1
ATOM 793 C CA . ASN A 1 100 ? -12.656 -0.592 13.950 1.00 83.69 100 ASN A CA 1
ATOM 794 C C . ASN A 1 100 ? -12.428 0.869 14.387 1.00 83.69 100 ASN A C 1
ATOM 796 O O . ASN A 1 100 ? -12.436 1.162 15.587 1.00 83.69 100 ASN A O 1
ATOM 800 N N . GLU A 1 101 ? -12.129 1.784 13.461 1.00 77.19 101 GLU A N 1
ATOM 801 C CA . GLU A 1 101 ? -12.029 3.214 13.767 1.00 77.19 101 GLU A CA 1
ATOM 802 C C . GLU A 1 101 ? -13.410 3.859 13.894 1.00 77.19 101 GLU A C 1
ATOM 804 O O . GLU A 1 101 ? -13.627 4.606 14.847 1.00 77.19 101 GLU A O 1
ATOM 809 N N . GLU A 1 102 ? -14.363 3.496 13.033 1.00 72.88 102 GLU A N 1
ATOM 810 C CA . GLU A 1 102 ? -15.749 3.962 13.143 1.00 72.88 102 GLU A CA 1
ATOM 811 C C . GLU A 1 102 ? -16.394 3.522 14.469 1.00 72.88 102 GLU A C 1
ATOM 813 O O . GLU A 1 102 ? -17.027 4.331 15.147 1.00 72.88 102 GLU A O 1
ATOM 818 N N . GLU A 1 103 ? -16.179 2.277 14.911 1.00 68.44 103 GLU A N 1
ATOM 819 C CA . GLU A 1 103 ? -16.703 1.771 16.191 1.00 68.44 103 GLU A CA 1
ATOM 820 C C . GLU A 1 103 ? -16.227 2.575 17.416 1.00 68.44 103 GLU A C 1
ATOM 822 O O . GLU A 1 103 ? -16.984 2.772 18.375 1.00 68.44 103 GLU A O 1
ATOM 827 N N . LYS A 1 104 ? -14.985 3.076 17.400 1.00 61.34 104 LYS A N 1
ATOM 828 C CA . LYS A 1 104 ? -14.438 3.877 18.509 1.00 61.34 104 LYS A CA 1
ATOM 829 C C . LYS A 1 104 ? -15.139 5.223 18.639 1.00 61.34 104 LYS A C 1
ATOM 831 O O . LYS A 1 104 ? -15.359 5.669 19.767 1.00 61.34 104 LYS A O 1
ATOM 836 N N . ASP A 1 105 ? -15.519 5.838 17.525 1.00 62.19 105 ASP A N 1
ATOM 837 C CA . ASP A 1 105 ? -16.220 7.122 17.532 1.00 62.19 105 ASP A CA 1
ATOM 838 C C . ASP A 1 105 ? -17.619 6.989 18.158 1.00 62.19 105 ASP A C 1
ATOM 840 O O . ASP A 1 105 ? -18.003 7.807 19.001 1.00 62.19 105 ASP A O 1
ATOM 844 N N . TYR A 1 106 ? -18.339 5.896 17.873 1.00 59.84 106 TYR A N 1
ATOM 845 C CA . TYR A 1 106 ? -19.639 5.617 18.502 1.00 59.84 106 TYR A CA 1
ATOM 846 C C . TYR A 1 106 ? -19.532 5.371 20.014 1.00 59.84 106 TYR A C 1
ATOM 848 O O . TYR A 1 106 ? -20.402 5.797 20.784 1.00 59.84 106 TYR A O 1
ATOM 856 N N . GLN A 1 107 ? -18.466 4.707 20.471 1.00 57.22 107 GLN A N 1
ATOM 857 C CA . GLN A 1 107 ? -18.275 4.434 21.895 1.00 57.22 107 GLN A CA 1
ATOM 858 C C . GLN A 1 107 ? -17.996 5.726 22.685 1.00 57.22 107 GLN A C 1
ATOM 860 O O . GLN A 1 107 ? -18.557 5.905 23.770 1.00 57.22 107 GLN A O 1
ATOM 865 N N . ILE A 1 108 ? -17.214 6.656 22.119 1.00 57.31 108 ILE A N 1
ATOM 866 C CA . ILE A 1 108 ? -16.913 7.961 22.733 1.00 57.31 108 ILE A CA 1
ATOM 867 C C . ILE A 1 108 ? -18.183 8.817 22.875 1.00 57.31 108 ILE A C 1
ATOM 869 O O . ILE A 1 108 ? -18.385 9.439 23.922 1.00 57.31 108 ILE A O 1
ATOM 873 N N . GLU A 1 109 ? -19.071 8.829 21.876 1.00 56.16 109 GLU A N 1
ATOM 874 C CA . GLU A 1 109 ? -20.349 9.554 21.970 1.00 56.16 109 GLU A CA 1
ATOM 875 C C . GLU A 1 109 ? -21.291 8.947 23.023 1.00 56.16 109 GLU A C 1
ATOM 877 O O . GLU A 1 109 ? -21.951 9.679 23.772 1.00 56.16 109 GLU A O 1
ATOM 882 N N . SER A 1 110 ? -21.320 7.614 23.142 1.00 55.75 110 SER A N 1
ATOM 883 C CA . SER A 1 110 ? -22.146 6.932 24.145 1.00 55.75 110 SER A CA 1
ATOM 884 C C . SER A 1 110 ? -21.710 7.261 25.582 1.00 55.75 110 SER A C 1
ATOM 886 O O . SER A 1 110 ? -22.560 7.583 26.421 1.00 55.75 110 SER A O 1
ATOM 888 N N . ASP A 1 111 ? -20.400 7.312 25.845 1.00 53.62 111 ASP A N 1
ATOM 889 C CA . ASP A 1 111 ? -19.846 7.620 27.168 1.00 53.62 111 ASP A CA 1
ATOM 890 C C . ASP A 1 111 ? -20.040 9.100 27.550 1.00 53.62 111 ASP A C 1
ATOM 892 O O . ASP A 1 111 ? -20.324 9.417 28.710 1.00 53.62 111 ASP A O 1
ATOM 896 N N . GLN A 1 112 ? -19.981 10.026 26.584 1.00 52.97 112 GLN A N 1
ATOM 897 C CA . GLN A 1 112 ? -20.279 11.444 26.831 1.00 52.97 112 GLN A CA 1
ATOM 898 C C . GLN A 1 112 ? -21.768 11.698 27.116 1.00 52.97 112 GLN A C 1
ATOM 900 O O . GLN A 1 112 ? -22.107 12.585 27.907 1.00 52.97 112 GLN A O 1
ATOM 905 N N . SER A 1 113 ? -22.670 10.904 26.532 1.00 50.88 113 SER A N 1
ATOM 906 C CA . SER A 1 113 ? -24.116 11.036 26.753 1.00 50.88 113 SER A CA 1
ATOM 907 C C . SER A 1 113 ? -24.567 10.586 28.154 1.00 50.88 113 SER A C 1
ATOM 909 O O . SER A 1 113 ? -25.517 11.148 28.711 1.00 50.88 113 SER A O 1
ATOM 911 N N . HIS A 1 114 ? -23.847 9.646 28.776 1.00 49.59 114 HIS A N 1
ATOM 912 C CA . HIS A 1 114 ? -24.143 9.161 30.127 1.00 49.59 114 HIS A CA 1
ATOM 913 C C . HIS A 1 114 ? -23.741 10.143 31.242 1.00 49.59 114 HIS A C 1
ATOM 915 O O . HIS A 1 114 ? -24.321 10.095 32.327 1.00 49.59 114 HIS A O 1
ATOM 921 N N . HIS A 1 115 ? -22.827 11.090 30.988 1.00 42.91 115 HIS A N 1
ATOM 922 C CA . HIS A 1 115 ? -22.416 12.084 31.991 1.00 42.91 115 HIS A CA 1
ATOM 923 C C . HIS A 1 115 ? -23.378 13.286 32.116 1.00 42.91 115 HIS A C 1
ATOM 925 O O . HIS A 1 115 ? -23.293 14.053 33.075 1.00 42.91 115 HIS A O 1
ATOM 931 N N . PHE A 1 116 ? -24.337 13.462 31.196 1.00 43.75 116 PHE A N 1
ATOM 932 C CA . PHE A 1 116 ? -25.220 14.640 31.183 1.00 43.75 116 PHE A CA 1
ATOM 933 C C . PHE A 1 116 ? -26.593 14.439 31.861 1.00 43.75 116 PHE A C 1
ATOM 935 O O . PHE A 1 116 ? -27.367 15.391 31.970 1.00 43.75 116 PHE A O 1
ATOM 942 N N . GLN A 1 117 ? -26.927 13.235 32.345 1.00 42.16 117 GLN A N 1
ATOM 943 C CA . GLN A 1 117 ? -28.264 12.960 32.907 1.00 42.16 117 GLN A CA 1
ATOM 944 C C . GLN A 1 117 ? -28.375 13.008 34.442 1.00 42.16 117 GLN A C 1
ATOM 946 O O . GLN A 1 117 ? -29.492 13.009 34.955 1.00 42.16 117 GLN A O 1
ATOM 951 N N . GLU A 1 118 ? -27.282 13.146 35.199 1.00 44.44 118 GLU A N 1
ATOM 952 C CA . GLU A 1 118 ? -27.357 13.101 36.675 1.00 44.44 118 GLU A CA 1
ATOM 953 C C . GLU A 1 118 ? -27.610 14.445 37.385 1.00 44.44 118 GLU A C 1
ATOM 955 O O . GLU A 1 118 ? -27.765 14.476 38.604 1.00 44.44 118 GLU A O 1
ATOM 960 N N . THR A 1 119 ? -27.752 15.571 36.676 1.00 46.81 119 THR A N 1
ATOM 961 C CA . THR A 1 119 ? -27.929 16.892 37.324 1.00 46.81 119 THR A CA 1
ATOM 962 C C . THR A 1 119 ? -29.236 17.603 36.965 1.00 46.81 119 THR A C 1
ATOM 964 O O . THR A 1 119 ? -29.256 18.803 36.713 1.00 46.81 119 THR A O 1
ATOM 967 N N . LYS A 1 120 ? -30.376 16.898 36.962 1.00 47.84 120 LYS A N 1
ATOM 968 C CA . LYS A 1 120 ? -31.701 17.556 36.843 1.00 47.84 120 LYS A CA 1
ATOM 969 C C . LYS A 1 120 ? -32.778 17.082 37.820 1.00 47.84 120 LYS A C 1
ATOM 971 O O . LYS A 1 120 ? -33.957 17.312 37.578 1.00 47.84 120 LYS A O 1
ATOM 976 N N . HIS A 1 121 ? -32.407 16.494 38.956 1.00 45.50 121 HIS A N 1
ATOM 977 C CA . HIS A 1 121 ? -33.388 16.073 39.962 1.00 45.50 121 HIS A CA 1
ATOM 978 C C . HIS A 1 121 ? -33.091 16.586 41.378 1.00 45.50 121 HIS A C 1
ATOM 980 O O . HIS A 1 121 ? -33.091 15.815 42.319 1.00 45.50 121 HIS A O 1
ATOM 986 N N . PHE A 1 122 ? -32.891 17.897 41.565 1.00 50.91 122 PHE A N 1
ATOM 987 C CA . PHE A 1 122 ? -33.063 18.527 42.888 1.00 50.91 122 PHE A CA 1
ATOM 988 C C . PHE A 1 122 ? -33.442 20.010 42.766 1.00 50.91 122 PHE A C 1
ATOM 990 O O . PHE A 1 122 ? -32.694 20.908 43.134 1.00 50.91 122 PHE A O 1
ATOM 997 N N . SER A 1 123 ? -34.636 20.297 42.247 1.00 49.97 123 SER A N 1
ATOM 998 C CA . SER A 1 123 ? -35.228 21.629 42.417 1.00 49.97 123 SER A CA 1
ATOM 999 C C . SER A 1 123 ? -36.751 21.587 42.402 1.00 49.97 123 SER A C 1
ATOM 1001 O O . SER A 1 123 ? -37.361 22.263 41.592 1.00 49.97 123 SER A O 1
ATOM 1003 N N . HIS A 1 124 ? -37.380 20.803 43.276 1.00 46.41 124 HIS A N 1
ATOM 1004 C CA . HIS A 1 124 ? -38.754 21.079 43.710 1.00 46.41 124 HIS A CA 1
ATOM 1005 C C . HIS A 1 124 ? -39.017 20.422 45.069 1.00 46.41 124 HIS A C 1
ATOM 1007 O O . HIS A 1 124 ? -39.436 19.273 45.143 1.00 46.41 124 HIS A O 1
ATOM 1013 N N . LEU A 1 125 ? -38.828 21.178 46.150 1.00 48.06 125 LEU A N 1
ATOM 1014 C CA . LEU A 1 125 ? -39.752 21.101 47.278 1.00 48.06 125 LEU A CA 1
ATOM 1015 C C . LEU A 1 125 ? -40.256 22.515 47.542 1.00 48.06 125 LEU A C 1
ATOM 1017 O O . LEU A 1 125 ? -39.600 23.363 48.141 1.00 48.06 125 LEU A O 1
ATOM 1021 N N . THR A 1 126 ? -41.411 22.747 46.936 1.00 46.72 126 THR A N 1
ATOM 1022 C CA . THR A 1 126 ? -42.253 23.925 47.026 1.00 46.72 126 THR A CA 1
ATOM 1023 C C . THR A 1 126 ? -42.748 24.116 48.462 1.00 46.72 126 THR A C 1
ATOM 1025 O O . THR A 1 126 ? -43.078 23.166 49.168 1.00 46.72 126 THR A O 1
ATOM 1028 N N . THR A 1 127 ? -42.800 25.379 48.856 1.00 53.03 127 THR A N 1
ATOM 1029 C CA . THR A 1 127 ? -43.518 25.966 49.988 1.00 53.03 127 THR A CA 1
ATOM 1030 C C . THR A 1 127 ? -44.992 25.542 50.100 1.00 53.03 127 THR A C 1
ATOM 1032 O O . THR A 1 127 ? -45.668 25.444 49.081 1.00 53.03 127 THR A O 1
ATOM 1035 N N . ALA A 1 128 ? -45.474 25.411 51.351 1.00 44.16 128 ALA A N 1
ATOM 1036 C CA . AL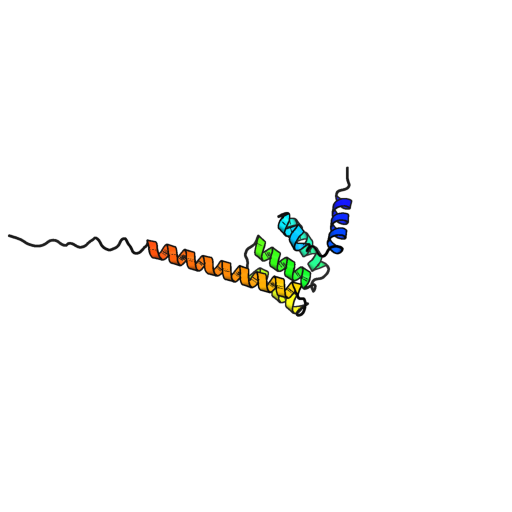A A 1 128 ? -46.858 25.501 51.897 1.00 44.16 128 ALA A CA 1
ATOM 1037 C C . ALA A 1 128 ? -47.071 24.366 52.932 1.00 44.16 128 ALA A C 1
ATOM 1039 O O . ALA A 1 128 ? -46.664 23.244 52.667 1.00 44.16 128 ALA A O 1
ATOM 1040 N N . SER A 1 129 ? -47.627 24.515 54.140 1.00 45.88 129 SER A N 1
ATOM 1041 C CA . SER A 1 129 ? -48.574 25.465 54.760 1.00 45.88 129 SER A CA 1
ATOM 1042 C C . SER A 1 129 ? -48.326 25.493 56.288 1.00 45.88 129 SER A C 1
ATOM 1044 O O . SER A 1 129 ? -47.895 24.489 56.844 1.00 45.88 129 SER A O 1
ATOM 1046 N N . PHE A 1 130 ? -48.392 26.647 56.964 1.00 47.44 130 PHE A N 1
ATOM 1047 C CA . PHE A 1 130 ? -49.525 27.142 57.782 1.00 47.44 130 PHE A CA 1
ATOM 1048 C C . PHE A 1 130 ? -49.955 26.210 58.940 1.00 47.44 130 PHE A C 1
ATOM 1050 O O . PHE A 1 130 ? -50.600 25.195 58.688 1.00 47.44 130 PHE A O 1
ATOM 1057 N N . ILE A 1 131 ? -49.608 26.561 60.189 1.00 54.56 131 ILE A N 1
ATOM 1058 C CA . ILE A 1 131 ? -50.457 27.086 61.293 1.00 54.56 131 ILE A CA 1
ATOM 1059 C C . ILE A 1 131 ? -49.519 27.519 62.429 1.00 54.56 131 ILE A C 1
ATOM 1061 O O . ILE A 1 131 ? -48.561 26.766 62.714 1.00 54.56 131 ILE A O 1
#

InterPro domains:
  IPR011990 Tetratricopeptide-like helical domain superfamily [G3DSA:1.25.40.10] (11-115)
  IPR011990 Tetratr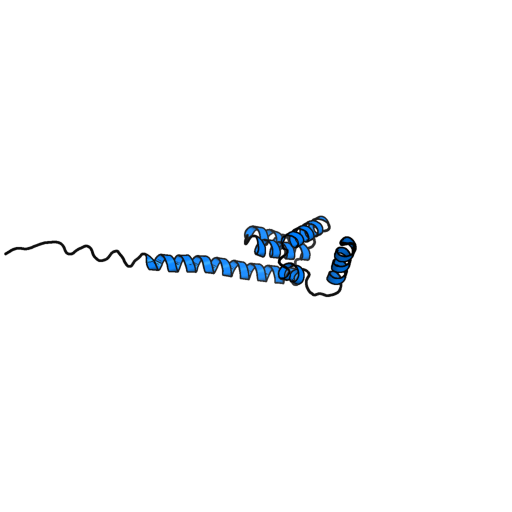icopeptide-like helical domain superfamily [SSF48452] (28-103)

Secondary structure (DSSP, 8-state):
---HHHHHHHHHHHHHHS-S-HHHHHHHHT-HHHHHHHHHHHHHH-TT-HHHHHHHHHHHHHHH--HHHHHHHHHHHHHH-TT-HHHHHHHHHHHHHHHHHHHHHHHHHHHHHHTTSSSSS----------

Organism: Pisum sativum (NCBI:txid3888)

Foldseek 3Di:
DPPPVVVVVVVVVVCVPDPPHPLCVCVVVVPLVVVQVVLVVVCVVPVLQLLSLLSNLLSCCVPPVDLVVSVVSLVSSCVSPVPDPNSVVSVVVSVVVNVVVVVVVVVVVVVVVVVPPPPDPPDDDDDDDDD

Radius of gyration: 25.85 Å; chains: 1; bounding box: 82×39×76 Å

pLDDT: mean 71.65, std 20.8, range [37.69, 97.38]

Sequence (131 aa):
MVDVKVVEEDQMVEMEEVGISTKEIIMVRGDYIKAKEYLERAIMANPGDGHILSIYGDLIWQIEKNAARAQQYFDQAIQNDPNDCYVLASYANFLLDAENEEEKDYQIESDQSHHFQETKHFSHLTTASFI